Protein AF-A0A932QQ17-F1 (afdb_monomer_lite)

Secondary structure (DSSP, 8-state):
------PPPPPPGGGSPPPPPHHHHHHHHHHHHHHHHHHHHHHHHHHHHHHHHHHHHHTT--HHHHHHHHHHHHHHHHHHHHHHHHHHH-TTS---HHHHHHHHHHHHHHHHHHHHHHHHHHHHHHHHHHHHHHHHHH-

Radius of gyration: 24.84 Å; chains: 1; bounding box: 54×48×65 Å

pLDDT: mean 89.31, std 8.95, range [50.97, 98.25]

Structure (mmCIF, N/CA/C/O backbone):
data_AF-A0A932QQ17-F1
#
_entry.id   AF-A0A932QQ17-F1
#
loop_
_atom_site.group_PDB
_atom_site.id
_atom_site.type_symbol
_atom_site.label_atom_id
_atom_site.label_alt_id
_atom_site.label_comp_id
_atom_site.label_asym_id
_atom_site.label_entity_id
_atom_site.label_seq_id
_atom_site.pdbx_PDB_ins_code
_atom_site.Cartn_x
_atom_site.Cartn_y
_atom_site.Cartn_z
_atom_site.occupancy
_atom_site.B_iso_or_equiv
_atom_site.auth_seq_id
_atom_site.auth_comp_id
_atom_site.auth_asym_id
_atom_site.auth_atom_id
_atom_site.pdbx_PDB_model_num
ATOM 1 N N . MET A 1 1 ? 37.982 -17.011 39.355 1.00 50.97 1 MET A N 1
ATOM 2 C CA . MET A 1 1 ? 36.719 -17.010 40.122 1.00 50.97 1 MET A CA 1
ATOM 3 C C . MET A 1 1 ? 35.595 -17.076 39.112 1.00 50.97 1 MET A C 1
ATOM 5 O O . MET A 1 1 ? 35.457 -16.160 38.318 1.00 50.97 1 MET A O 1
ATOM 9 N N . ASN A 1 2 ? 34.940 -18.233 39.051 1.00 55.22 2 ASN A N 1
ATOM 10 C CA . ASN A 1 2 ? 33.990 -18.602 38.009 1.00 55.22 2 ASN A CA 1
ATOM 11 C C . ASN A 1 2 ? 32.639 -17.966 38.354 1.00 55.22 2 ASN A C 1
ATOM 13 O O . ASN A 1 2 ? 32.069 -18.300 39.393 1.00 55.22 2 ASN A O 1
ATOM 17 N N . SER A 1 3 ? 32.175 -17.010 37.550 1.00 60.22 3 SER A N 1
ATOM 18 C CA . SER A 1 3 ? 30.824 -16.462 37.652 1.00 60.22 3 SER A CA 1
ATOM 19 C C . SER A 1 3 ? 29.857 -17.562 37.244 1.00 60.22 3 SER A C 1
ATOM 21 O O . SER A 1 3 ? 29.639 -17.798 36.060 1.00 60.22 3 SER A O 1
ATOM 23 N N . SER A 1 4 ? 29.365 -18.287 38.240 1.00 61.34 4 SER A N 1
ATOM 24 C CA . SER A 1 4 ? 28.338 -19.305 38.110 1.00 61.34 4 SER A CA 1
ATOM 25 C C . SER A 1 4 ? 27.213 -18.794 37.211 1.00 61.34 4 SER A C 1
ATOM 27 O O . SER A 1 4 ? 26.537 -17.828 37.566 1.00 61.34 4 SER A O 1
ATOM 29 N N . ASP A 1 5 ? 27.033 -19.446 36.063 1.00 66.25 5 ASP A N 1
ATOM 30 C CA . ASP A 1 5 ? 25.855 -19.344 35.207 1.00 66.25 5 ASP A CA 1
ATOM 31 C C . ASP A 1 5 ? 24.621 -19.733 36.027 1.00 66.25 5 ASP A C 1
ATOM 33 O O . ASP A 1 5 ? 24.211 -20.896 36.095 1.00 66.25 5 ASP A O 1
ATOM 37 N N . VAL A 1 6 ? 24.035 -18.754 36.710 1.00 72.62 6 VAL A N 1
ATOM 38 C CA . VAL A 1 6 ? 22.720 -18.898 37.325 1.00 72.62 6 VAL A CA 1
ATOM 39 C C . VAL A 1 6 ? 21.713 -18.777 36.192 1.00 72.62 6 VAL A C 1
ATOM 41 O O . VAL A 1 6 ? 21.237 -17.688 35.876 1.00 72.62 6 VAL A O 1
ATOM 44 N N . ASN A 1 7 ? 21.418 -19.905 35.545 1.00 75.25 7 ASN A N 1
ATOM 45 C CA . ASN A 1 7 ? 20.290 -19.981 34.628 1.00 75.25 7 ASN A CA 1
ATOM 46 C C . ASN A 1 7 ? 19.024 -19.573 35.397 1.00 75.25 7 ASN A C 1
ATOM 48 O O . ASN A 1 7 ? 18.719 -20.195 36.423 1.00 75.25 7 ASN A O 1
ATOM 52 N N . PRO A 1 8 ? 18.295 -18.532 34.954 1.00 77.94 8 PRO A N 1
ATOM 53 C CA . PRO A 1 8 ? 17.057 -18.152 35.605 1.00 77.94 8 PRO A CA 1
ATOM 54 C C . PRO A 1 8 ? 16.077 -19.334 35.558 1.00 77.94 8 PRO A C 1
ATOM 56 O O . PRO A 1 8 ? 16.056 -20.080 34.573 1.00 77.94 8 PRO A O 1
ATOM 59 N N . PRO A 1 9 ? 15.277 -19.537 36.618 1.00 81.06 9 PRO A N 1
ATOM 60 C CA . PRO A 1 9 ? 14.317 -20.628 36.662 1.00 81.06 9 PRO A CA 1
ATOM 61 C C . PRO A 1 9 ? 13.356 -20.541 35.464 1.00 81.06 9 PRO A C 1
ATOM 63 O O . PRO A 1 9 ? 12.968 -19.436 35.071 1.00 81.06 9 PRO A O 1
ATOM 66 N N . PRO A 1 10 ? 12.962 -21.684 34.873 1.00 78.75 10 PRO A N 1
ATOM 67 C CA . PRO A 1 10 ? 12.051 -21.703 33.738 1.00 78.75 10 PRO A CA 1
ATOM 68 C C . PRO A 1 10 ? 10.741 -20.999 34.102 1.00 78.75 10 PRO A C 1
ATOM 70 O O . PRO A 1 10 ? 10.118 -21.302 35.121 1.00 78.75 10 PRO A O 1
ATOM 73 N N . ILE A 1 11 ? 10.333 -20.039 33.268 1.00 78.88 11 ILE A N 1
ATOM 74 C CA . ILE A 1 11 ? 9.097 -19.279 33.464 1.00 78.88 11 ILE A CA 1
ATOM 75 C C . ILE A 1 11 ? 7.923 -20.273 33.430 1.00 78.88 11 ILE A C 1
ATOM 77 O O . ILE A 1 11 ? 7.787 -21.005 32.444 1.00 78.88 11 ILE A O 1
ATOM 81 N N . PRO A 1 12 ? 7.063 -20.317 34.464 1.00 77.81 12 PRO A N 1
ATOM 82 C CA . PRO A 1 12 ? 5.896 -21.187 34.468 1.00 77.81 12 PRO A CA 1
ATOM 83 C C . PRO A 1 12 ? 5.010 -20.896 33.254 1.00 77.81 12 PRO A C 1
ATOM 85 O O . PRO A 1 12 ? 4.568 -19.762 33.053 1.00 77.81 12 PRO A O 1
ATOM 88 N N . LEU A 1 13 ? 4.705 -21.927 32.460 1.00 72.81 13 LEU A N 1
ATOM 89 C CA . LEU A 1 13 ? 3.838 -21.828 31.275 1.00 72.81 13 LEU A CA 1
ATOM 90 C C . LEU A 1 13 ? 2.430 -21.285 31.600 1.00 72.81 13 LEU A C 1
ATOM 92 O O . LEU A 1 13 ? 1.726 -20.825 30.706 1.00 72.81 13 LEU A O 1
ATOM 96 N N . SER A 1 14 ? 2.031 -21.284 32.876 1.00 76.00 14 SER A N 1
ATOM 97 C CA . SER A 1 14 ? 0.773 -20.716 33.373 1.00 76.00 14 SER A CA 1
ATOM 98 C C . SER A 1 14 ? 0.684 -19.188 33.287 1.00 76.00 14 SER A C 1
ATOM 100 O O . SER A 1 14 ? -0.417 -18.655 33.382 1.00 76.00 14 SER A O 1
ATOM 102 N N . ASN A 1 15 ? 1.809 -18.486 33.108 1.00 75.38 15 ASN A N 1
ATOM 103 C CA . ASN A 1 15 ? 1.852 -17.022 33.007 1.00 75.38 15 ASN A CA 1
ATOM 104 C C . ASN A 1 15 ? 1.919 -16.517 31.558 1.00 75.38 15 ASN A C 1
ATOM 106 O O . ASN A 1 15 ? 2.135 -15.326 31.332 1.00 75.38 15 ASN A O 1
ATOM 110 N N . GLN A 1 16 ? 1.751 -17.395 30.565 1.00 77.56 16 GLN A N 1
ATOM 111 C CA . GLN A 1 16 ? 1.681 -16.955 29.177 1.00 77.56 16 GLN A CA 1
ATOM 112 C C . GLN A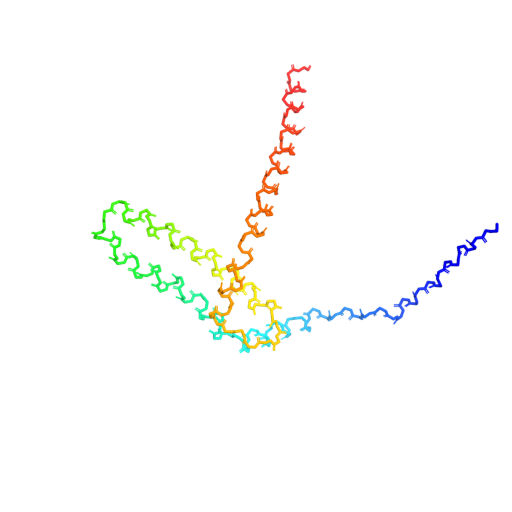 1 16 ? 0.319 -16.293 28.916 1.00 77.56 16 GLN A C 1
ATOM 114 O O . GLN A 1 16 ? -0.716 -16.904 29.202 1.00 77.56 16 GLN A O 1
ATOM 119 N N . PRO A 1 17 ? 0.286 -15.058 28.380 1.00 79.31 17 PRO A N 1
ATOM 120 C CA . PRO A 1 17 ? -0.965 -14.415 28.018 1.00 79.31 17 PRO A CA 1
A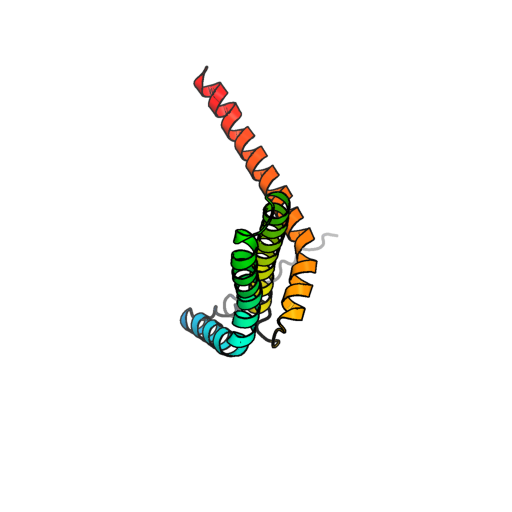TOM 121 C C . PRO A 1 17 ? -1.713 -15.310 27.033 1.00 79.31 17 PRO A C 1
ATOM 123 O O . PRO A 1 17 ? -1.207 -15.658 25.965 1.00 79.31 17 PRO A O 1
ATOM 126 N N . LYS A 1 18 ? -2.919 -15.724 27.423 1.00 87.69 18 LYS A N 1
ATOM 127 C CA . LYS A 1 18 ? -3.772 -16.564 26.591 1.00 87.69 18 LYS A CA 1
ATOM 128 C C . LYS A 1 18 ? -4.069 -15.801 25.304 1.00 87.69 18 LYS A C 1
ATOM 130 O O . LYS A 1 18 ? -4.592 -14.689 25.363 1.00 87.69 18 LYS A O 1
ATOM 135 N N . LEU A 1 19 ? -3.727 -16.395 24.161 1.00 88.00 19 LEU A N 1
ATOM 136 C CA . LEU A 1 19 ? -4.032 -15.800 22.864 1.00 88.00 19 LEU A CA 1
ATOM 137 C C . LEU A 1 19 ? -5.540 -15.506 22.786 1.00 88.00 19 LEU A C 1
ATOM 139 O O . LEU A 1 19 ? -6.345 -16.353 23.200 1.00 88.00 19 LEU A O 1
ATOM 143 N N . PRO A 1 20 ? -5.932 -14.319 22.293 1.00 89.75 20 PRO A N 1
ATOM 144 C CA . PRO A 1 20 ? -7.337 -13.989 22.118 1.00 89.75 20 PRO A CA 1
ATOM 145 C C . PRO A 1 20 ? -8.000 -15.023 21.206 1.00 89.75 20 PRO A C 1
ATOM 147 O O . PRO A 1 20 ? -7.391 -15.537 20.265 1.00 89.75 20 PRO A O 1
ATOM 150 N N . SER A 1 21 ? -9.261 -15.354 21.489 1.00 94.88 21 SER A N 1
ATOM 151 C CA . SER A 1 21 ? -10.006 -16.271 20.629 1.00 94.88 21 SER A CA 1
ATOM 152 C C . SER A 1 21 ? -10.179 -15.663 19.229 1.00 94.88 21 SER A C 1
ATOM 154 O O . SER A 1 21 ? -10.295 -14.440 19.104 1.00 94.88 21 SER A O 1
ATOM 156 N N . PRO 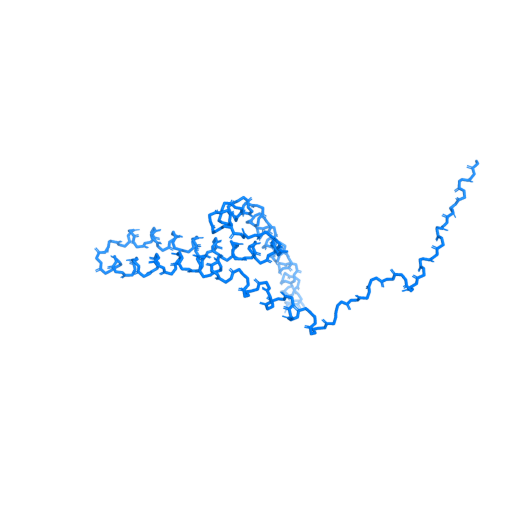A 1 22 ? -10.291 -16.480 18.165 1.00 95.38 22 PRO A N 1
ATOM 157 C CA . PRO A 1 22 ? -10.550 -15.971 16.815 1.00 95.38 22 PRO A CA 1
ATOM 158 C C . PRO A 1 22 ? -11.785 -15.058 16.740 1.00 95.38 22 PRO A C 1
ATOM 160 O O . PRO A 1 22 ? -11.787 -14.050 16.042 1.00 95.38 22 PRO A O 1
ATOM 163 N N . SER A 1 23 ? -12.823 -15.367 17.523 1.00 96.31 23 SER A N 1
ATOM 164 C CA . SER A 1 23 ? -14.023 -14.534 17.649 1.00 96.31 23 SER A CA 1
ATOM 165 C C . SER A 1 23 ? -13.757 -13.173 18.297 1.00 96.31 23 SER A C 1
ATOM 167 O O . SER A 1 23 ? -14.370 -12.185 17.898 1.00 96.31 23 SER A O 1
ATOM 169 N N . ALA A 1 24 ? -12.843 -13.103 19.270 1.00 94.06 24 ALA A N 1
ATOM 170 C CA . ALA A 1 24 ? -12.455 -11.850 19.905 1.00 94.06 24 ALA A CA 1
ATOM 171 C C . ALA A 1 24 ? -11.701 -10.950 18.919 1.00 94.06 24 ALA A C 1
ATOM 173 O O . ALA A 1 24 ? -12.024 -9.771 18.821 1.00 94.06 24 ALA A O 1
ATOM 174 N N . LEU A 1 25 ? -10.794 -11.520 18.118 1.00 93.69 25 LEU A N 1
ATOM 175 C CA . LEU A 1 25 ? -10.074 -10.789 17.068 1.00 93.69 25 LEU A CA 1
ATOM 176 C C . LEU A 1 25 ? -11.019 -10.229 15.996 1.00 93.69 25 LEU A C 1
ATOM 178 O O . LEU A 1 25 ? -10.874 -9.082 15.572 1.00 93.69 25 LEU A O 1
ATOM 182 N N . LEU A 1 26 ? -12.015 -11.014 15.571 1.00 95.38 26 LEU A N 1
ATOM 183 C CA . LEU A 1 26 ? -13.025 -10.550 14.613 1.00 95.38 26 LEU A CA 1
ATOM 184 C C . LEU A 1 26 ? -13.873 -9.418 15.191 1.00 95.38 26 LEU A C 1
ATOM 186 O O . LEU A 1 26 ? -14.128 -8.433 14.499 1.00 95.38 26 LEU A O 1
ATOM 190 N N . LYS A 1 27 ? -14.283 -9.538 16.458 1.00 95.50 27 LYS A N 1
ATOM 191 C CA . LYS A 1 27 ? -15.037 -8.492 17.151 1.00 95.50 27 LYS A CA 1
ATOM 192 C C . LYS A 1 27 ? -14.220 -7.206 17.266 1.00 95.50 27 LYS A C 1
ATOM 194 O O . LYS A 1 27 ? -14.728 -6.146 16.923 1.00 95.50 27 LYS A O 1
ATOM 199 N N . GLU A 1 28 ? -12.958 -7.303 17.671 1.00 92.06 28 GLU A N 1
ATOM 200 C CA . GLU A 1 28 ? -12.044 -6.161 17.762 1.00 92.06 28 GLU A CA 1
ATOM 201 C C . GLU A 1 28 ? -11.834 -5.491 16.397 1.00 92.06 28 GLU A C 1
ATOM 203 O O . GLU A 1 28 ? -11.954 -4.272 16.270 1.00 92.06 28 GLU A O 1
ATOM 208 N N . THR A 1 29 ? -11.615 -6.287 15.347 1.00 92.31 29 THR A N 1
ATOM 209 C CA . THR A 1 29 ? -11.472 -5.785 13.971 1.00 92.31 29 THR A CA 1
ATOM 210 C C . THR A 1 29 ? -12.749 -5.084 13.501 1.00 92.31 29 THR A C 1
ATOM 212 O O . THR A 1 29 ? -12.682 -4.006 12.909 1.00 92.31 29 THR A O 1
ATOM 215 N N . TRP A 1 30 ? -13.918 -5.659 13.795 1.00 95.06 30 TRP A N 1
ATOM 216 C CA . TRP A 1 30 ? -15.215 -5.081 13.450 1.00 95.06 30 TRP A CA 1
ATOM 217 C C . TRP A 1 30 ? -15.485 -3.772 14.198 1.00 95.06 30 TRP A C 1
ATOM 219 O O . TRP A 1 30 ? -15.902 -2.781 13.596 1.00 95.06 30 TRP A O 1
ATOM 229 N N . GLU A 1 31 ? -15.206 -3.727 15.498 1.00 93.44 31 GLU A N 1
ATOM 230 C CA . GLU A 1 31 ? -15.335 -2.517 16.310 1.00 93.44 31 GLU A CA 1
ATOM 231 C C . GLU A 1 31 ? -14.393 -1.414 15.817 1.00 93.44 31 GLU A C 1
ATOM 233 O O . GLU A 1 31 ? -14.822 -0.270 15.653 1.00 93.44 31 GLU A O 1
ATOM 238 N N . ASN A 1 32 ? -13.142 -1.753 15.495 1.00 91.62 32 ASN A N 1
ATOM 239 C CA . ASN A 1 32 ? -12.184 -0.812 14.918 1.00 91.62 32 ASN A CA 1
ATOM 240 C C . ASN A 1 32 ? -12.662 -0.277 13.558 1.00 91.62 32 ASN A C 1
ATOM 242 O O . ASN A 1 32 ? -12.653 0.935 13.328 1.00 91.62 32 ASN A O 1
ATOM 246 N N . TYR A 1 33 ? -13.153 -1.163 12.687 1.00 92.12 33 TYR A N 1
ATOM 247 C CA . TYR A 1 33 ? -13.701 -0.784 11.387 1.00 92.12 33 TYR A CA 1
ATOM 248 C C . TYR A 1 33 ? -14.916 0.132 11.522 1.00 92.12 33 TYR A C 1
ATOM 250 O O . TYR A 1 33 ? -14.941 1.224 10.956 1.00 92.12 33 TYR A O 1
ATOM 258 N N . SER A 1 34 ? -15.899 -0.265 12.328 1.00 93.19 34 SER A N 1
ATOM 259 C CA . SER A 1 34 ? -17.123 0.510 12.548 1.00 93.19 34 SER A CA 1
ATOM 260 C C . SER A 1 34 ? -16.867 1.866 13.219 1.00 93.19 34 SER A C 1
ATOM 262 O O . SER A 1 34 ? -17.632 2.804 13.010 1.00 93.19 34 SER A O 1
ATOM 264 N N . ARG A 1 35 ? -15.775 2.011 13.981 1.00 92.56 35 ARG A N 1
ATOM 265 C CA . ARG A 1 35 ? -15.354 3.281 14.586 1.00 92.56 35 ARG A CA 1
ATOM 266 C C . ARG A 1 35 ? -14.687 4.214 13.576 1.00 92.56 35 ARG A C 1
ATOM 268 O O . ARG A 1 35 ? -14.978 5.408 13.567 1.00 92.56 35 ARG A O 1
ATOM 275 N N . ASN A 1 36 ? -13.819 3.672 12.722 1.00 93.12 36 ASN A N 1
ATOM 276 C CA . ASN A 1 36 ? -12.931 4.448 11.849 1.00 93.12 36 ASN A CA 1
ATOM 277 C C . ASN A 1 36 ? -13.349 4.458 10.368 1.00 93.12 36 ASN A C 1
ATOM 279 O O . ASN A 1 36 ? -12.630 5.001 9.527 1.00 93.12 36 ASN A O 1
ATOM 283 N N . TRP A 1 37 ? -14.524 3.918 10.032 1.00 93.88 37 TRP A N 1
ATOM 284 C CA . TRP A 1 37 ? -15.002 3.776 8.651 1.00 93.88 37 TRP A CA 1
ATOM 285 C C . TRP A 1 37 ? -14.952 5.078 7.841 1.00 93.88 37 TRP A C 1
ATOM 287 O O . TRP A 1 37 ? -14.599 5.048 6.666 1.00 93.88 37 TRP A O 1
ATOM 297 N N . LYS A 1 38 ? -15.240 6.235 8.457 1.00 94.56 38 LYS A N 1
ATOM 298 C CA . LYS A 1 38 ? -15.175 7.547 7.786 1.00 94.56 38 LYS A CA 1
ATOM 299 C C . LYS A 1 38 ? -13.764 7.879 7.311 1.00 94.56 38 LYS A C 1
ATOM 301 O O . LYS A 1 38 ? -13.602 8.392 6.210 1.00 94.56 38 LYS A O 1
ATOM 306 N N . THR A 1 39 ? -12.755 7.577 8.123 1.00 93.19 39 THR A N 1
ATOM 307 C CA . THR A 1 39 ? -11.351 7.778 7.757 1.00 93.19 39 THR A CA 1
ATOM 308 C C . THR A 1 39 ? -10.960 6.831 6.633 1.00 93.19 39 THR A C 1
ATOM 310 O O . THR A 1 39 ? -10.343 7.270 5.668 1.00 93.19 39 THR A O 1
ATOM 313 N N . TYR A 1 40 ? -11.360 5.560 6.709 1.00 94.25 40 TYR A N 1
ATOM 314 C CA . TYR A 1 40 ? -11.053 4.574 5.668 1.00 94.25 40 TYR A CA 1
ATOM 315 C C . TYR A 1 40 ? -11.690 4.948 4.331 1.00 94.25 40 TYR A C 1
ATOM 317 O O . TYR A 1 40 ? -11.006 4.984 3.311 1.00 94.25 40 TYR A O 1
ATOM 325 N N . ILE A 1 41 ? -12.970 5.327 4.350 1.00 95.56 41 ILE A N 1
ATOM 326 C CA . ILE A 1 41 ? -13.656 5.852 3.169 1.00 95.56 41 ILE A CA 1
ATOM 327 C C . ILE A 1 41 ? -12.976 7.129 2.679 1.00 95.56 41 ILE A C 1
ATOM 329 O O . ILE A 1 41 ? -12.757 7.263 1.484 1.00 95.56 41 ILE A O 1
ATOM 333 N N . GLY A 1 42 ? -12.592 8.044 3.570 1.00 94.75 42 GLY A N 1
ATOM 334 C CA . GLY A 1 42 ? -11.878 9.264 3.198 1.00 94.75 42 GLY A CA 1
ATOM 335 C C . GLY A 1 42 ? -10.563 8.985 2.467 1.00 94.75 42 GLY A C 1
ATOM 336 O O . GLY A 1 42 ? -10.301 9.604 1.441 1.00 94.75 42 GLY A O 1
ATOM 337 N N . ILE A 1 43 ? -9.772 8.020 2.944 1.00 94.94 43 ILE A N 1
ATOM 338 C CA . ILE A 1 43 ? -8.515 7.605 2.305 1.00 94.94 43 ILE A CA 1
ATOM 339 C C . ILE A 1 43 ? -8.775 7.004 0.919 1.00 94.94 43 ILE A C 1
ATOM 341 O O . ILE A 1 43 ? -8.074 7.346 -0.025 1.00 94.94 43 ILE A O 1
ATOM 345 N N . VAL A 1 44 ? -9.792 6.151 0.771 1.00 95.50 44 VAL A N 1
ATOM 346 C CA . VAL A 1 44 ? -10.119 5.505 -0.516 1.00 95.50 44 VAL A CA 1
ATOM 347 C C . VAL A 1 44 ? -10.770 6.480 -1.505 1.00 95.50 44 VAL A C 1
ATOM 349 O O . VAL A 1 44 ? -10.560 6.382 -2.713 1.00 95.50 44 VAL A O 1
ATOM 352 N N . LEU 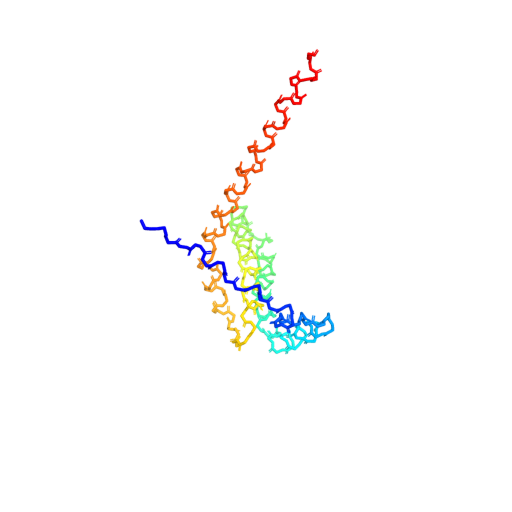A 1 45 ? -11.540 7.454 -1.018 1.00 95.94 45 LEU A N 1
ATOM 353 C CA . LEU A 1 45 ? -12.224 8.426 -1.868 1.00 95.94 45 LEU A CA 1
ATOM 354 C C . LEU A 1 45 ? -11.260 9.378 -2.573 1.00 95.94 45 LEU A C 1
ATOM 356 O O . LEU A 1 45 ? -11.547 9.783 -3.693 1.00 95.94 45 LEU A O 1
ATOM 360 N N . VAL A 1 46 ? -10.134 9.737 -1.956 1.00 94.12 46 VAL A N 1
ATOM 361 C CA . VAL A 1 46 ? -9.153 10.662 -2.548 1.00 94.12 46 VAL A CA 1
ATOM 362 C C . VAL A 1 46 ? -8.633 10.172 -3.914 1.00 94.12 46 VAL A C 1
ATOM 364 O O . VAL A 1 46 ? -8.837 10.885 -4.902 1.00 94.12 46 VAL A O 1
ATOM 367 N N . PRO A 1 47 ? -8.018 8.978 -4.033 1.00 93.88 47 PRO A N 1
ATOM 368 C CA . PRO A 1 47 ? -7.581 8.462 -5.326 1.00 93.88 47 PRO A CA 1
ATOM 369 C C . PRO A 1 47 ? -8.751 8.165 -6.265 1.00 93.88 47 PRO A C 1
ATOM 371 O O . PRO A 1 47 ? -8.627 8.371 -7.471 1.00 93.88 47 PRO A O 1
ATOM 374 N N . LEU A 1 48 ? -9.907 7.748 -5.740 1.00 94.38 48 LEU A N 1
ATOM 375 C CA . LEU A 1 48 ? -11.088 7.470 -6.557 1.00 94.38 48 LEU A CA 1
ATOM 376 C C . LEU A 1 48 ? -11.613 8.735 -7.248 1.00 94.38 48 LEU A C 1
ATOM 378 O O . LEU A 1 48 ? -11.839 8.733 -8.458 1.00 94.38 48 LEU A O 1
ATOM 382 N N . ILE A 1 49 ? -11.756 9.837 -6.509 1.00 94.69 49 ILE A N 1
ATOM 383 C CA . ILE A 1 49 ? -12.173 11.133 -7.057 1.00 94.69 49 ILE A CA 1
ATOM 384 C C . ILE A 1 49 ? -11.144 11.625 -8.074 1.00 94.69 49 ILE A C 1
ATOM 386 O O . ILE A 1 49 ? -11.529 12.097 -9.146 1.00 94.69 49 ILE A O 1
ATOM 390 N N . LEU A 1 50 ? -9.848 11.486 -7.779 1.00 91.31 50 LEU A N 1
ATOM 391 C CA . LEU A 1 50 ? -8.805 11.899 -8.712 1.00 91.31 50 LEU A CA 1
ATOM 392 C C . LEU A 1 50 ? -8.836 11.052 -9.993 1.00 91.31 50 LEU A C 1
ATOM 394 O O . LEU A 1 50 ? -8.800 11.600 -11.090 1.00 91.31 50 LEU A O 1
ATOM 398 N N . THR A 1 51 ? -8.998 9.737 -9.888 1.00 91.19 51 THR A N 1
ATOM 399 C CA . THR A 1 51 ? -9.115 8.829 -11.041 1.00 91.19 51 THR A CA 1
ATOM 400 C C . THR A 1 51 ? -10.330 9.164 -11.907 1.00 91.19 51 THR A C 1
ATOM 402 O O . THR A 1 51 ? -10.241 9.203 -13.138 1.00 91.19 51 THR A O 1
ATOM 405 N N . LEU A 1 52 ? -11.469 9.483 -11.287 1.00 92.06 52 LEU A N 1
ATOM 406 C CA . LEU A 1 52 ? -12.654 9.933 -12.015 1.00 92.06 52 LEU A CA 1
ATOM 407 C C . LEU A 1 52 ? -12.399 11.265 -12.722 1.00 92.06 52 LEU A C 1
ATOM 409 O O . LEU A 1 52 ? -12.650 11.373 -13.921 1.00 92.06 52 LEU A O 1
ATOM 413 N N . LEU A 1 53 ? -11.857 12.260 -12.015 1.00 89.44 53 LEU A N 1
ATOM 414 C CA . LEU A 1 53 ? -11.579 13.584 -12.571 1.00 89.44 53 LEU A CA 1
ATOM 415 C C . LEU A 1 53 ? -10.628 13.490 -13.769 1.00 89.44 53 LEU A C 1
ATOM 417 O O . LEU A 1 53 ? -10.890 14.039 -14.838 1.00 89.44 53 LEU A O 1
ATOM 421 N N . THR A 1 54 ? -9.553 12.728 -13.614 1.00 86.25 54 THR A N 1
ATOM 422 C CA . THR A 1 54 ? -8.544 12.529 -14.656 1.00 86.25 54 THR A CA 1
ATOM 423 C C . THR A 1 54 ? -9.095 11.773 -15.861 1.00 86.25 54 THR A C 1
ATOM 425 O O . THR A 1 54 ? -8.758 12.134 -16.986 1.00 86.25 54 THR A O 1
ATOM 428 N N . SER A 1 55 ? -10.024 10.828 -15.673 1.00 87.38 55 SER A N 1
ATOM 429 C CA . SER A 1 55 ? -10.721 10.135 -16.772 1.00 87.38 55 SER A CA 1
ATOM 430 C C . SER A 1 55 ? -11.500 11.089 -17.690 1.00 87.38 55 SER A C 1
ATOM 432 O O . SER A 1 55 ? -11.591 10.855 -18.898 1.00 87.38 55 SER A O 1
ATOM 434 N N . PHE A 1 56 ? -12.028 12.197 -17.158 1.00 86.94 56 PHE A N 1
ATOM 435 C CA . PHE A 1 56 ? -12.658 13.237 -17.979 1.00 86.94 56 PHE A CA 1
ATOM 436 C C . PHE A 1 56 ? -11.629 14.073 -18.753 1.00 86.94 56 PHE A C 1
ATOM 438 O O . PHE A 1 56 ? -11.870 14.413 -19.914 1.00 86.94 56 PHE A O 1
ATOM 445 N N . LEU A 1 57 ? -10.474 14.369 -18.146 1.00 83.62 57 LEU A N 1
ATOM 446 C CA . LEU A 1 57 ? -9.383 15.122 -18.780 1.00 83.62 57 LEU A CA 1
ATOM 447 C C . LEU A 1 57 ? -8.653 14.296 -19.855 1.00 83.62 57 LEU A C 1
ATOM 449 O O . LEU A 1 57 ? -8.2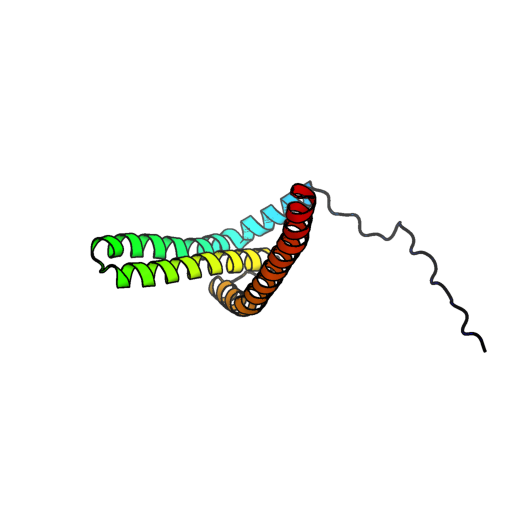33 14.847 -20.874 1.00 83.62 57 LEU A O 1
ATOM 453 N N . LEU A 1 58 ? -8.566 12.976 -19.667 1.00 78.81 58 LEU A N 1
ATOM 454 C CA . LEU A 1 58 ? -7.921 12.018 -20.571 1.00 78.81 58 LEU A CA 1
ATOM 455 C C . LEU A 1 58 ? -8.475 12.080 -22.002 1.00 78.81 58 LEU A C 1
ATOM 457 O O . LEU A 1 58 ? -7.731 11.907 -22.962 1.00 78.81 58 LEU A O 1
ATOM 461 N N . LYS A 1 59 ? -9.760 12.416 -22.161 1.00 80.50 59 LYS A N 1
ATOM 462 C CA . LYS A 1 59 ? -10.414 12.535 -23.475 1.00 80.50 59 LYS A CA 1
ATOM 463 C C . LYS A 1 59 ? -9.957 13.747 -24.296 1.00 80.50 59 LYS A C 1
ATOM 465 O O . LYS A 1 59 ? -10.313 13.841 -25.466 1.00 80.50 59 LYS A O 1
ATOM 470 N N . ARG A 1 60 ? -9.240 14.699 -23.690 1.00 82.88 60 ARG A N 1
ATOM 471 C CA . ARG A 1 60 ? -8.849 15.976 -24.319 1.00 82.88 60 ARG A CA 1
ATOM 472 C C . ARG A 1 60 ? -7.354 16.300 -24.187 1.00 82.88 60 ARG A C 1
ATOM 474 O O . ARG A 1 60 ? -6.925 17.340 -24.675 1.00 82.88 60 ARG A O 1
ATOM 481 N N . GLY A 1 61 ? -6.579 15.457 -23.504 1.00 84.12 61 GLY A N 1
ATOM 482 C CA . GLY A 1 61 ? -5.169 15.705 -23.193 1.00 84.12 61 GLY A CA 1
ATOM 483 C C . GLY A 1 61 ? -4.193 15.223 -24.270 1.00 84.12 61 GLY A C 1
ATOM 484 O O . GLY A 1 61 ? -4.494 14.324 -25.051 1.00 84.12 61 GLY A O 1
ATOM 485 N N . THR A 1 62 ? -2.987 15.796 -24.283 1.00 89.25 62 THR A N 1
ATOM 486 C CA . THR A 1 62 ? -1.856 15.287 -25.075 1.00 89.25 62 THR A CA 1
ATOM 487 C C . THR A 1 62 ? -1.215 14.082 -24.384 1.00 89.25 62 THR A C 1
ATOM 489 O O . THR A 1 62 ? -1.227 14.003 -23.157 1.00 89.25 62 THR A O 1
ATOM 492 N N . ILE A 1 63 ? -0.597 13.172 -25.149 1.00 89.12 63 ILE A N 1
ATOM 493 C CA . ILE A 1 63 ? 0.023 11.932 -24.631 1.00 89.12 63 ILE A CA 1
ATOM 494 C C . ILE A 1 63 ? 0.958 12.178 -23.432 1.00 89.12 63 ILE A C 1
ATOM 496 O O . ILE A 1 63 ? 0.944 11.422 -22.467 1.00 89.12 63 ILE A O 1
ATOM 500 N N . VAL A 1 64 ? 1.716 13.280 -23.450 1.00 91.00 64 VAL A N 1
ATOM 501 C CA . VAL A 1 64 ? 2.641 13.657 -22.372 1.00 91.00 64 VAL A CA 1
ATOM 502 C C . VAL A 1 64 ? 1.887 13.972 -21.079 1.00 91.00 64 VAL A C 1
ATOM 504 O O . VAL A 1 64 ? 2.259 13.475 -20.019 1.00 91.00 64 VAL A O 1
ATOM 507 N N . ILE A 1 65 ? 0.796 14.742 -21.161 1.00 89.25 65 ILE A N 1
ATOM 508 C CA . ILE A 1 65 ? -0.055 15.054 -20.003 1.00 89.25 65 ILE A CA 1
ATOM 509 C C . ILE A 1 65 ? -0.656 13.765 -19.438 1.00 89.25 65 ILE A C 1
ATOM 511 O O . ILE A 1 65 ? -0.691 13.595 -18.222 1.00 89.25 65 ILE A O 1
ATOM 515 N N . LEU A 1 66 ? -1.079 12.840 -20.306 1.00 86.75 66 LEU A N 1
ATOM 516 C CA . LEU A 1 66 ? -1.658 11.564 -19.878 1.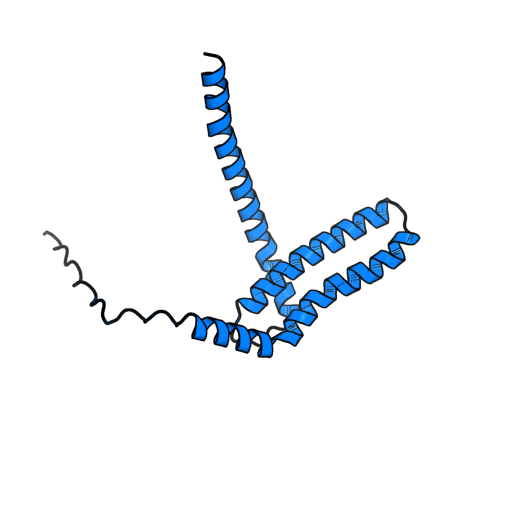00 86.75 66 LEU A CA 1
ATOM 517 C C . LEU A 1 66 ? -0.652 10.713 -19.097 1.00 86.75 66 LEU A C 1
ATOM 519 O O . LEU A 1 66 ? -1.004 10.170 -18.054 1.00 86.75 66 LEU A O 1
ATOM 523 N N . ILE A 1 67 ? 0.596 10.633 -19.568 1.00 90.81 67 ILE A N 1
ATOM 524 C CA . ILE A 1 67 ? 1.662 9.874 -18.898 1.00 90.81 67 ILE A CA 1
ATOM 525 C C . ILE A 1 67 ? 1.962 10.465 -17.518 1.00 90.81 67 ILE A C 1
ATOM 527 O O . ILE A 1 67 ? 1.997 9.733 -16.531 1.00 90.81 67 ILE A O 1
ATOM 531 N N . VAL A 1 68 ? 2.137 11.787 -17.430 1.00 91.69 68 VAL A N 1
ATOM 532 C CA . VAL A 1 68 ? 2.408 12.465 -16.150 1.00 91.69 68 VAL A CA 1
ATOM 533 C C . VAL A 1 68 ? 1.269 12.225 -15.159 1.00 91.69 68 VAL A C 1
ATOM 535 O O . VAL A 1 68 ? 1.508 11.912 -13.994 1.00 91.69 68 VAL A O 1
ATOM 538 N N . LEU A 1 69 ? 0.026 12.319 -15.630 1.00 90.12 69 LEU A N 1
ATOM 539 C CA . LEU A 1 69 ? -1.158 12.123 -14.805 1.00 90.12 69 LEU A CA 1
ATOM 540 C C . LEU A 1 69 ? -1.296 10.674 -14.329 1.00 90.12 69 LEU A C 1
ATOM 542 O O . LEU A 1 69 ? -1.595 10.447 -13.160 1.00 90.12 69 LEU A O 1
ATOM 546 N N . ALA A 1 70 ? -1.016 9.703 -15.201 1.00 89.94 70 ALA A N 1
ATOM 547 C CA . ALA A 1 70 ? -1.019 8.286 -14.854 1.00 89.94 70 ALA A CA 1
ATOM 548 C C . ALA A 1 70 ? 0.014 7.963 -13.763 1.00 89.94 70 ALA A C 1
ATOM 550 O O . ALA A 1 70 ? -0.309 7.258 -12.810 1.00 89.94 70 ALA A O 1
ATOM 551 N N . ILE A 1 71 ? 1.225 8.528 -13.851 1.00 92.00 71 ILE A N 1
ATOM 552 C CA . ILE A 1 71 ? 2.263 8.365 -12.819 1.00 92.00 71 ILE A CA 1
ATOM 553 C C . ILE A 1 71 ? 1.797 8.958 -11.481 1.00 92.00 71 ILE A C 1
ATOM 555 O O . ILE A 1 71 ? 1.975 8.336 -10.436 1.00 92.00 71 ILE A O 1
ATOM 559 N N . LEU A 1 72 ? 1.175 10.140 -11.503 1.00 91.38 72 LEU A N 1
ATOM 560 C CA . LEU A 1 72 ? 0.643 10.791 -10.301 1.00 91.38 72 LEU A CA 1
ATOM 561 C C . LEU A 1 72 ? -0.464 9.972 -9.628 1.00 91.38 72 LEU A C 1
ATOM 563 O O . LEU A 1 72 ? -0.443 9.826 -8.407 1.00 91.38 72 LEU A O 1
ATOM 567 N N . ILE A 1 73 ? -1.402 9.427 -10.406 1.00 91.62 73 ILE A N 1
ATOM 568 C CA . ILE A 1 73 ? -2.472 8.562 -9.886 1.00 91.62 73 ILE A CA 1
ATOM 569 C C . ILE A 1 73 ? -1.871 7.288 -9.299 1.00 91.62 73 ILE A C 1
ATOM 571 O O . ILE A 1 73 ? -2.182 6.950 -8.164 1.00 91.62 73 ILE A O 1
ATOM 575 N N . PHE A 1 74 ? -0.953 6.640 -10.020 1.00 92.00 74 PHE A N 1
ATOM 576 C CA . PHE A 1 74 ? -0.283 5.431 -9.546 1.00 92.00 74 PHE A CA 1
ATOM 577 C C . PHE A 1 74 ? 0.431 5.657 -8.207 1.00 92.00 74 PHE A C 1
ATOM 579 O O . PHE A 1 74 ? 0.284 4.866 -7.276 1.00 92.00 74 PHE A O 1
ATOM 586 N N . LEU A 1 75 ? 1.168 6.766 -8.080 1.00 91.31 75 LEU A N 1
ATOM 587 C CA . LEU A 1 75 ? 1.803 7.141 -6.818 1.00 91.31 75 LEU A CA 1
ATOM 588 C C . LEU A 1 75 ? 0.761 7.381 -5.722 1.00 91.31 75 LEU A C 1
ATOM 590 O O . LEU A 1 75 ? 0.938 6.911 -4.601 1.00 91.31 75 LEU A O 1
ATOM 594 N N . LEU A 1 76 ? -0.327 8.087 -6.028 1.00 92.56 76 LEU A N 1
ATOM 595 C CA . LEU A 1 76 ? -1.373 8.381 -5.052 1.00 92.56 76 LEU A CA 1
ATOM 596 C C . LEU A 1 76 ? -2.099 7.120 -4.565 1.00 92.56 76 LEU A C 1
ATOM 598 O O . LEU A 1 76 ? -2.329 6.998 -3.362 1.00 92.56 76 LEU A O 1
ATOM 602 N N . ASP A 1 77 ? -2.421 6.190 -5.464 1.00 93.12 77 ASP A N 1
ATOM 603 C CA . ASP A 1 77 ? -3.001 4.882 -5.134 1.00 93.12 77 ASP A CA 1
ATOM 604 C C . ASP A 1 77 ? -2.074 4.102 -4.208 1.00 93.12 77 ASP A C 1
ATOM 606 O O . ASP A 1 77 ? -2.490 3.585 -3.168 1.00 93.12 77 ASP A O 1
ATOM 610 N N . TYR A 1 78 ? -0.786 4.091 -4.543 1.00 90.94 78 TYR A N 1
ATOM 611 C CA . TYR A 1 78 ? 0.231 3.462 -3.723 1.00 90.94 78 TYR A CA 1
ATOM 612 C C . TYR A 1 78 ? 0.272 4.073 -2.314 1.00 90.94 78 TYR A C 1
ATOM 614 O O . TYR A 1 78 ? 0.206 3.350 -1.319 1.00 90.94 78 TYR A O 1
ATOM 622 N N . PHE A 1 79 ? 0.277 5.406 -2.201 1.00 92.62 79 PHE A N 1
ATOM 623 C CA . PHE A 1 79 ? 0.207 6.098 -0.910 1.00 92.62 79 PHE A CA 1
ATOM 624 C C . PHE A 1 79 ? -1.091 5.836 -0.144 1.00 92.62 79 PHE A C 1
ATOM 626 O O . PHE A 1 79 ? -1.052 5.741 1.083 1.00 92.62 79 PHE A O 1
ATOM 633 N N . ALA A 1 80 ? -2.225 5.707 -0.832 1.00 93.31 80 ALA A N 1
ATOM 634 C CA . ALA A 1 80 ? -3.509 5.418 -0.204 1.00 93.31 80 ALA A CA 1
ATOM 635 C C . ALA A 1 80 ? -3.499 4.046 0.488 1.00 93.31 80 ALA A C 1
ATOM 637 O O . ALA A 1 80 ? -4.004 3.927 1.605 1.00 93.31 80 ALA A O 1
ATOM 638 N N . ILE A 1 81 ? -2.852 3.041 -0.112 1.00 92.56 81 ILE A N 1
ATOM 639 C CA . ILE A 1 81 ? -2.674 1.716 0.504 1.00 92.56 81 ILE A CA 1
ATOM 640 C C . ILE A 1 81 ? -1.872 1.829 1.811 1.00 92.56 81 ILE A C 1
ATOM 642 O O . ILE A 1 81 ? -2.289 1.285 2.835 1.00 92.56 81 ILE A O 1
ATOM 646 N N . PHE A 1 82 ? -0.768 2.586 1.823 1.00 91.44 82 PHE A N 1
ATOM 647 C CA . PHE A 1 82 ? 0.006 2.823 3.053 1.00 91.44 82 PHE A CA 1
ATOM 648 C C . PHE A 1 82 ? -0.780 3.600 4.098 1.00 91.44 82 PHE A C 1
ATOM 650 O O . PHE A 1 82 ? -0.768 3.234 5.272 1.00 91.44 82 PHE A O 1
ATOM 657 N N . ALA A 1 83 ? -1.467 4.663 3.687 1.00 92.56 83 ALA A N 1
ATOM 658 C CA . ALA A 1 83 ? -2.290 5.462 4.583 1.00 92.56 83 ALA A CA 1
ATOM 659 C C . ALA A 1 83 ? -3.372 4.596 5.244 1.00 92.56 83 ALA A C 1
ATOM 661 O O . ALA A 1 83 ? -3.598 4.720 6.449 1.00 92.56 83 ALA A O 1
ATOM 662 N N . LEU A 1 84 ? -3.983 3.682 4.484 1.00 93.25 84 LEU A N 1
ATOM 663 C CA . LEU A 1 84 ? -4.966 2.732 4.992 1.00 93.25 84 LEU A CA 1
ATOM 664 C C . LEU A 1 84 ? -4.335 1.741 5.978 1.00 93.25 84 LEU A C 1
ATOM 666 O O . LEU A 1 84 ? -4.868 1.554 7.069 1.00 93.25 84 LEU A O 1
ATOM 670 N N . LEU A 1 85 ? -3.178 1.164 5.643 1.00 92.12 85 LEU A N 1
ATOM 671 C CA . LEU A 1 85 ? -2.467 0.230 6.521 1.00 92.12 85 LEU A CA 1
ATOM 672 C C . LEU A 1 85 ? -2.080 0.887 7.855 1.00 92.12 85 LEU A C 1
ATOM 674 O O . LEU A 1 85 ? -2.291 0.312 8.922 1.00 92.12 85 LEU A O 1
ATOM 678 N N . ILE A 1 86 ? -1.585 2.125 7.803 1.00 90.81 86 ILE A N 1
ATOM 679 C CA . ILE A 1 86 ? -1.251 2.919 8.990 1.00 90.81 86 ILE A CA 1
ATOM 680 C C . ILE A 1 86 ? -2.510 3.194 9.816 1.00 90.81 86 ILE A C 1
ATOM 682 O O . ILE A 1 86 ? -2.500 2.983 11.027 1.00 90.81 86 ILE A O 1
ATOM 686 N N . ALA A 1 87 ? -3.602 3.612 9.171 1.00 91.56 87 ALA A N 1
ATOM 687 C CA . ALA A 1 87 ? -4.868 3.897 9.843 1.00 91.56 87 ALA A CA 1
ATOM 688 C C . ALA A 1 87 ? -5.508 2.650 10.482 1.00 91.56 87 ALA A C 1
ATOM 690 O O . ALA A 1 87 ? -6.259 2.775 11.448 1.00 91.56 87 ALA A O 1
ATOM 691 N N . ILE A 1 88 ? -5.225 1.453 9.961 1.00 90.94 88 ILE A N 1
ATOM 692 C CA . ILE A 1 88 ? -5.622 0.179 10.577 1.00 90.94 88 ILE A CA 1
ATOM 693 C C . ILE A 1 88 ? -4.705 -0.156 11.760 1.00 90.94 88 ILE A C 1
ATOM 695 O O . ILE A 1 88 ? -5.200 -0.604 12.790 1.00 90.94 88 ILE A O 1
ATOM 699 N N . SER A 1 89 ? -3.395 0.085 11.633 1.00 89.44 89 SER A N 1
ATOM 700 C CA . SER A 1 89 ? -2.402 -0.233 12.671 1.00 89.44 89 SER A CA 1
ATOM 701 C C . SER A 1 89 ? -2.492 0.644 13.925 1.00 89.44 89 SER A C 1
ATOM 703 O O . SER A 1 89 ? -2.096 0.219 15.005 1.00 89.44 89 SER A O 1
ATOM 705 N N . GLU A 1 90 ? -3.014 1.867 13.803 1.00 86.75 90 GLU A N 1
ATOM 706 C CA . GLU A 1 90 ? -3.184 2.810 14.916 1.00 86.75 90 GLU A CA 1
ATOM 707 C C . GLU A 1 90 ? -4.540 2.633 15.620 1.00 86.75 90 GLU A C 1
ATOM 709 O O . GLU A 1 90 ? -5.210 3.616 15.952 1.00 86.75 90 GLU A O 1
ATOM 714 N N . SER A 1 91 ? -4.954 1.382 15.850 1.00 66.38 91 SER A N 1
ATOM 715 C CA . SER A 1 91 ? -6.194 0.992 16.533 1.00 66.38 91 SER A CA 1
ATOM 716 C C . SER A 1 91 ? -6.252 1.566 17.958 1.00 66.38 91 SER A C 1
ATOM 718 O O . SER A 1 91 ? -5.891 0.931 18.942 1.00 66.38 91 SER A O 1
ATOM 720 N N . GLY A 1 92 ? -6.689 2.820 18.077 1.00 68.44 92 GLY A N 1
ATOM 721 C CA . GLY A 1 92 ? -6.780 3.533 19.352 1.00 68.44 92 GLY A CA 1
ATOM 722 C C . GLY A 1 92 ? -6.888 5.051 19.218 1.00 68.44 92 GLY A C 1
ATOM 723 O O . GLY A 1 92 ? -7.624 5.672 19.982 1.00 68.44 92 GLY A O 1
ATOM 724 N N . ALA A 1 93 ? -6.230 5.652 18.224 1.00 74.75 93 ALA A N 1
ATOM 725 C CA . ALA A 1 93 ? -6.368 7.076 17.925 1.00 74.75 93 ALA A CA 1
ATOM 726 C C . ALA A 1 93 ? -7.313 7.251 16.736 1.00 74.75 93 ALA A C 1
ATOM 728 O O . ALA A 1 93 ? -7.164 6.537 15.756 1.00 74.75 93 ALA A O 1
ATOM 729 N N . SER A 1 94 ? -8.261 8.194 16.798 1.00 74.88 94 SER A N 1
ATOM 730 C CA . SER A 1 94 ? -9.087 8.567 15.641 1.00 74.88 94 SER A CA 1
ATOM 731 C C . SER A 1 94 ? -8.165 9.093 14.532 1.00 74.88 94 SER A C 1
ATOM 733 O O . SER A 1 94 ? -7.710 10.241 14.626 1.00 74.88 94 SER A O 1
ATOM 735 N N . PRO A 1 95 ? -7.826 8.292 13.506 1.00 78.88 95 PRO A N 1
ATOM 736 C CA . PRO A 1 95 ? -6.817 8.689 12.547 1.00 78.88 95 PRO A CA 1
ATOM 737 C C . PRO A 1 95 ? -7.445 9.749 11.643 1.00 78.88 95 PRO A C 1
ATOM 739 O O . PRO A 1 95 ? -8.531 9.556 11.096 1.00 78.88 95 PRO A O 1
ATOM 742 N N . SER A 1 96 ? -6.787 10.898 11.501 1.00 89.69 96 SER A N 1
ATOM 743 C CA . SER A 1 96 ? -7.182 11.893 10.502 1.00 89.69 96 SER A CA 1
ATOM 744 C C . SER A 1 96 ? -6.619 11.486 9.146 1.00 89.69 96 SER A C 1
ATOM 746 O O . SER A 1 96 ? -5.443 11.131 9.062 1.00 89.69 96 SER A O 1
ATOM 748 N N . VAL A 1 97 ? -7.420 11.611 8.082 1.00 90.25 97 VAL A N 1
ATOM 749 C CA . VAL A 1 97 ? -7.016 11.294 6.700 1.00 90.25 97 VAL A CA 1
ATOM 750 C C . VAL A 1 97 ? -5.686 11.973 6.349 1.00 90.25 97 VAL A C 1
ATOM 752 O O . VAL A 1 97 ? -4.762 11.317 5.877 1.00 90.25 97 VAL A O 1
ATOM 755 N N . SER A 1 98 ? -5.539 13.267 6.659 1.00 90.12 98 SER A N 1
ATOM 756 C CA . SER A 1 98 ? -4.312 14.023 6.367 1.00 90.12 98 SER A CA 1
ATOM 757 C C . SER A 1 98 ? -3.089 13.483 7.110 1.00 90.12 98 SER A C 1
ATOM 759 O O . SER A 1 98 ? -2.006 13.376 6.534 1.00 90.12 98 SER A O 1
ATOM 761 N N . ARG A 1 99 ? -3.263 13.089 8.375 1.00 90.69 99 ARG A N 1
ATOM 762 C CA . ARG A 1 99 ? -2.189 12.535 9.207 1.00 90.69 99 ARG A CA 1
ATOM 763 C C . ARG A 1 99 ? -1.751 11.162 8.704 1.00 90.69 99 ARG A C 1
ATOM 765 O O . ARG A 1 99 ? -0.553 10.889 8.681 1.00 90.69 99 ARG A O 1
ATOM 772 N N . SER A 1 100 ? -2.693 10.335 8.248 1.00 91.12 100 SER A N 1
ATOM 773 C CA . SER A 1 100 ? -2.397 9.036 7.638 1.00 91.12 100 SER A CA 1
ATOM 774 C C . SER A 1 100 ? -1.551 9.187 6.372 1.00 91.12 100 SER A C 1
ATOM 776 O O . SER A 1 100 ? -0.550 8.487 6.235 1.00 91.12 100 SER A O 1
ATOM 778 N N . TYR A 1 101 ? -1.865 10.152 5.500 1.00 90.94 101 TYR A N 1
ATOM 779 C CA . TYR A 1 101 ? -1.042 10.446 4.318 1.00 90.94 101 TYR A CA 1
ATOM 780 C C . TYR A 1 101 ? 0.337 11.016 4.675 1.00 90.94 101 TYR A C 1
ATOM 782 O O . TYR A 1 101 ? 1.341 10.602 4.099 1.00 90.94 101 TYR A O 1
ATOM 790 N N . GLN A 1 102 ? 0.421 11.921 5.655 1.00 92.88 102 GLN A N 1
ATOM 791 C CA . GLN A 1 102 ? 1.707 12.471 6.097 1.00 92.88 102 GLN A CA 1
ATOM 792 C C . GLN A 1 102 ? 2.625 11.377 6.661 1.00 92.88 102 GLN A C 1
ATOM 794 O O . GLN A 1 102 ? 3.820 11.339 6.361 1.00 92.88 102 GLN A O 1
ATOM 799 N N . LYS A 1 103 ? 2.065 10.451 7.444 1.00 91.38 103 LYS A N 1
ATOM 800 C CA . LYS A 1 103 ? 2.821 9.320 7.980 1.00 91.38 103 LYS A CA 1
ATOM 801 C C . LYS A 1 103 ? 3.187 8.317 6.883 1.00 91.38 103 LYS A C 1
ATOM 803 O O . LYS A 1 103 ? 4.323 7.847 6.868 1.00 91.38 103 LYS A O 1
ATOM 808 N N . ALA A 1 104 ? 2.296 8.066 5.923 1.00 90.94 104 ALA A N 1
ATOM 809 C CA . ALA A 1 104 ? 2.593 7.245 4.748 1.00 90.94 104 ALA A CA 1
ATOM 810 C C . ALA A 1 104 ? 3.784 7.795 3.951 1.00 90.94 104 ALA A C 1
ATOM 812 O O . ALA A 1 104 ? 4.680 7.036 3.590 1.00 90.94 104 ALA A O 1
ATOM 813 N N . LEU A 1 105 ? 3.859 9.117 3.764 1.00 92.00 105 LEU A N 1
ATOM 814 C CA . LEU A 1 105 ? 5.004 9.772 3.125 1.00 92.00 105 LEU A CA 1
ATOM 815 C C . LEU A 1 105 ? 6.310 9.551 3.895 1.00 92.00 105 LEU A C 1
ATOM 817 O O . LEU A 1 105 ? 7.333 9.256 3.283 1.00 92.00 105 LEU A O 1
ATOM 821 N N . SER A 1 106 ? 6.283 9.626 5.229 1.00 93.50 106 SER A N 1
ATOM 822 C CA . SER A 1 106 ? 7.483 9.375 6.044 1.00 93.50 106 SER A CA 1
ATOM 823 C C . SER A 1 106 ? 7.982 7.925 5.966 1.00 93.50 106 SER A C 1
ATOM 825 O O . SER A 1 106 ? 9.178 7.674 6.094 1.00 93.50 106 SER A O 1
ATOM 827 N N . LEU A 1 107 ? 7.077 6.974 5.711 1.00 90.88 107 LEU A N 1
ATOM 828 C CA . LEU A 1 107 ? 7.401 5.551 5.575 1.00 90.88 107 LEU A CA 1
ATOM 829 C C . LEU A 1 107 ? 7.730 5.136 4.136 1.00 90.88 107 LEU A C 1
ATOM 831 O O . LEU A 1 107 ? 8.218 4.028 3.917 1.00 90.88 107 LEU A O 1
ATOM 835 N N . PHE A 1 108 ? 7.521 6.017 3.160 1.00 88.31 108 PHE A N 1
ATOM 836 C CA . PHE A 1 108 ? 7.770 5.719 1.754 1.00 88.31 108 PHE A CA 1
ATOM 837 C C . PHE A 1 108 ? 9.219 5.330 1.484 1.00 88.31 108 PHE A C 1
ATOM 839 O O . PHE A 1 108 ? 9.481 4.295 0.878 1.00 88.31 108 PHE A O 1
ATOM 846 N N . PHE A 1 109 ? 10.163 6.141 1.965 1.00 91.88 109 PHE A N 1
ATOM 847 C CA . PHE A 1 109 ? 11.585 5.909 1.740 1.00 91.88 109 PHE A CA 1
ATOM 848 C C . PHE A 1 109 ? 12.085 4.587 2.349 1.00 91.88 109 PHE A C 1
ATOM 850 O O . PHE A 1 109 ? 12.662 3.790 1.606 1.00 91.88 109 PHE A O 1
ATOM 857 N N . PRO A 1 110 ? 11.845 4.278 3.644 1.00 93.19 110 PRO A N 1
ATOM 858 C CA . PRO A 1 110 ? 12.278 3.000 4.205 1.00 93.19 110 PRO A CA 1
ATOM 859 C C . PRO A 1 110 ? 11.595 1.803 3.533 1.00 93.19 110 PRO A C 1
ATOM 861 O O . PRO A 1 110 ? 12.240 0.774 3.338 1.00 93.19 110 PRO A O 1
ATOM 864 N N . PHE A 1 111 ? 10.330 1.927 3.117 1.00 88.94 111 PHE A N 1
ATOM 865 C CA . PHE A 1 111 ? 9.650 0.858 2.385 1.00 88.94 111 PHE A CA 1
ATOM 866 C C . PHE A 1 111 ? 10.249 0.635 0.991 1.00 88.94 111 PHE A C 1
ATOM 868 O O . PHE A 1 111 ? 10.525 -0.504 0.611 1.00 88.94 111 PHE A O 1
ATOM 875 N N . ALA A 1 112 ? 10.479 1.707 0.230 1.00 88.75 112 ALA A N 1
ATOM 876 C CA . ALA A 1 112 ? 11.109 1.631 -1.086 1.00 88.75 112 ALA A CA 1
ATOM 877 C C . ALA A 1 112 ? 12.504 0.999 -0.988 1.00 88.75 112 ALA A C 1
ATOM 879 O O . ALA A 1 112 ? 12.844 0.116 -1.774 1.00 88.75 112 ALA A O 1
ATOM 880 N N . TRP A 1 113 ? 13.272 1.378 0.035 1.00 95.38 113 TRP A N 1
ATOM 881 C CA . TRP A 1 113 ? 14.577 0.790 0.317 1.00 95.38 113 TRP A CA 1
ATOM 882 C C . TRP A 1 113 ? 14.495 -0.703 0.658 1.00 95.38 113 TRP A C 1
ATOM 884 O O . TRP A 1 113 ? 15.268 -1.508 0.140 1.00 95.38 113 TRP A O 1
ATOM 894 N N . MET A 1 114 ? 13.519 -1.102 1.476 1.00 95.19 114 MET A N 1
ATOM 895 C CA . MET A 1 114 ? 13.295 -2.509 1.809 1.00 95.19 114 MET A CA 1
ATOM 896 C C . MET A 1 114 ? 12.936 -3.341 0.568 1.00 95.19 114 MET A C 1
ATOM 898 O O . MET A 1 114 ? 13.475 -4.431 0.391 1.00 95.19 114 MET A O 1
ATOM 902 N N . ASN A 1 115 ? 12.088 -2.819 -0.323 1.00 91.12 115 ASN A N 1
ATOM 903 C CA . ASN A 1 115 ? 11.734 -3.502 -1.575 1.00 91.12 115 ASN A CA 1
ATOM 904 C C . ASN A 1 115 ? 12.910 -3.584 -2.541 1.00 91.12 115 ASN A C 1
ATOM 906 O O . ASN A 1 115 ? 13.066 -4.593 -3.230 1.00 91.12 115 ASN A O 1
ATOM 910 N N . PHE A 1 116 ? 13.752 -2.552 -2.572 1.00 95.88 116 PHE A N 1
ATOM 911 C CA . PHE A 1 116 ? 14.985 -2.566 -3.343 1.00 95.88 116 PHE A CA 1
ATOM 912 C C . PHE A 1 116 ? 15.894 -3.713 -2.883 1.00 95.88 116 PHE A C 1
ATOM 914 O O . PHE A 1 116 ? 16.266 -4.557 -3.696 1.00 95.88 116 PHE A O 1
ATOM 921 N N . ILE A 1 117 ? 16.161 -3.822 -1.577 1.00 97.88 117 ILE A N 1
ATOM 922 C CA . ILE A 1 117 ? 16.965 -4.921 -1.019 1.00 97.88 117 ILE A CA 1
ATOM 923 C C . ILE A 1 117 ? 16.317 -6.279 -1.311 1.00 97.88 117 ILE A C 1
ATOM 925 O O . ILE A 1 117 ? 16.992 -7.177 -1.808 1.00 97.88 117 ILE A O 1
ATOM 929 N N . ALA A 1 118 ? 15.012 -6.423 -1.062 1.00 96.81 118 ALA A N 1
ATOM 930 C CA . ALA A 1 118 ? 14.289 -7.671 -1.307 1.00 96.81 118 ALA A CA 1
ATOM 931 C C . ALA A 1 118 ? 14.382 -8.116 -2.776 1.00 96.81 118 ALA A C 1
ATOM 933 O O . ALA A 1 118 ? 14.620 -9.291 -3.053 1.00 96.81 118 ALA A O 1
ATOM 934 N N . SER A 1 119 ? 14.274 -7.176 -3.716 1.00 97.19 119 SER A N 1
ATOM 935 C CA . SER A 1 119 ? 14.423 -7.448 -5.150 1.00 97.19 119 SER A CA 1
ATOM 936 C C . SER A 1 119 ? 15.828 -7.949 -5.484 1.00 97.19 119 SER A C 1
ATOM 938 O O . SER A 1 119 ? 15.966 -8.931 -6.211 1.00 97.19 119 SER A O 1
ATOM 940 N N . PHE A 1 120 ? 16.870 -7.342 -4.906 1.00 97.75 120 PHE A N 1
ATOM 941 C CA . PHE A 1 120 ? 18.248 -7.818 -5.058 1.00 97.75 120 PHE A CA 1
ATOM 942 C C . PHE A 1 120 ? 18.458 -9.208 -4.457 1.00 97.75 120 PHE A C 1
ATOM 944 O O . PHE A 1 120 ? 19.146 -10.032 -5.056 1.00 97.75 120 PHE A O 1
ATOM 951 N N . THR A 1 121 ? 17.850 -9.501 -3.308 1.00 98.25 121 THR A N 1
ATOM 952 C CA . THR A 1 121 ? 17.914 -10.832 -2.693 1.00 98.25 121 THR A CA 1
ATOM 953 C C . THR A 1 121 ? 17.238 -11.886 -3.566 1.00 98.25 121 THR A C 1
ATOM 955 O O . THR A 1 121 ? 17.829 -12.938 -3.804 1.00 98.25 121 THR A O 1
ATOM 958 N N . ILE A 1 122 ? 16.039 -11.606 -4.086 1.00 98.12 122 ILE A N 1
ATOM 959 C CA . ILE A 1 122 ? 15.322 -12.518 -4.991 1.00 98.12 122 ILE A CA 1
ATOM 960 C C . ILE A 1 122 ? 16.128 -12.728 -6.272 1.00 98.12 122 ILE A C 1
ATOM 962 O O . ILE A 1 122 ? 16.299 -13.862 -6.706 1.00 98.12 122 ILE A O 1
ATOM 966 N N . PHE A 1 123 ? 16.664 -11.655 -6.852 1.00 97.94 123 PHE A N 1
ATOM 967 C CA . PHE A 1 123 ? 17.471 -11.726 -8.065 1.00 97.94 123 PHE A CA 1
ATOM 968 C C . PHE A 1 123 ? 18.768 -12.518 -7.851 1.00 97.94 123 PHE A C 1
ATOM 970 O O . PHE A 1 123 ? 19.087 -13.407 -8.637 1.00 97.94 123 PHE A O 1
ATOM 977 N N . GLY A 1 124 ? 19.483 -12.257 -6.754 1.00 97.75 124 GLY A N 1
ATOM 978 C CA . GLY A 1 124 ? 20.682 -13.006 -6.381 1.00 97.75 124 GLY A CA 1
ATOM 979 C C . GLY A 1 124 ? 20.388 -14.484 -6.117 1.00 97.75 124 GLY A C 1
ATOM 980 O O . GLY A 1 124 ? 21.110 -15.350 -6.608 1.00 97.75 124 GLY A O 1
ATOM 981 N N . GLY A 1 125 ? 19.293 -14.783 -5.413 1.00 97.81 125 GLY A N 1
ATOM 982 C CA . GLY A 1 125 ? 18.820 -16.151 -5.194 1.00 97.81 125 GLY A CA 1
ATOM 983 C C . GLY A 1 125 ? 18.433 -16.854 -6.495 1.00 97.81 125 GLY A C 1
ATOM 984 O O . GLY A 1 125 ? 18.803 -18.006 -6.703 1.00 97.81 125 GLY A O 1
ATOM 985 N N . ALA A 1 126 ? 17.760 -16.152 -7.409 1.00 97.88 126 ALA A N 1
ATOM 986 C CA . ALA A 1 126 ? 17.424 -16.677 -8.725 1.00 97.88 126 ALA A CA 1
ATOM 987 C C . ALA A 1 126 ? 18.694 -17.021 -9.512 1.00 97.88 126 ALA A C 1
ATOM 989 O O . ALA A 1 126 ? 18.814 -18.144 -9.989 1.00 97.88 126 ALA A O 1
ATOM 990 N N . ILE A 1 127 ? 19.678 -16.119 -9.588 1.00 98.00 127 ILE A N 1
ATOM 991 C CA . ILE A 1 127 ? 20.960 -16.390 -10.263 1.00 98.00 127 ILE A CA 1
ATOM 992 C C . ILE A 1 127 ? 21.652 -17.618 -9.661 1.00 98.00 127 ILE A C 1
ATOM 994 O O . ILE A 1 127 ? 22.089 -18.494 -10.409 1.00 98.00 127 ILE A O 1
ATOM 998 N N . LEU A 1 128 ? 21.712 -17.710 -8.328 1.00 97.75 128 LEU A N 1
ATOM 999 C CA . LEU A 1 128 ? 22.320 -18.844 -7.626 1.00 97.75 128 LEU A CA 1
ATOM 1000 C C . LEU A 1 128 ? 21.638 -20.183 -7.922 1.00 97.75 128 LEU A C 1
ATOM 1002 O O . LEU A 1 128 ? 22.297 -21.209 -7.813 1.00 97.75 128 LEU A O 1
ATOM 1006 N N . LEU A 1 129 ? 20.357 -20.192 -8.295 1.00 97.75 129 LEU A N 1
ATOM 1007 C CA . LEU A 1 129 ? 19.635 -21.406 -8.686 1.00 97.75 129 LEU A CA 1
ATOM 1008 C C . LEU A 1 129 ? 19.729 -21.680 -10.194 1.00 97.75 129 LEU A C 1
ATOM 1010 O O . LEU A 1 129 ? 19.973 -22.815 -10.602 1.00 97.75 129 LEU A O 1
ATOM 1014 N N . PHE A 1 130 ? 19.567 -20.652 -11.029 1.00 97.94 130 PHE A N 1
ATOM 1015 C CA . PHE A 1 130 ? 19.559 -20.792 -12.486 1.00 97.94 130 PHE A CA 1
ATOM 1016 C C . PHE A 1 130 ? 20.930 -21.170 -13.045 1.00 97.94 130 PHE A C 1
ATOM 1018 O O . PHE A 1 130 ? 21.008 -22.059 -13.887 1.00 97.94 130 PHE A O 1
ATOM 1025 N N . VAL A 1 131 ? 22.012 -20.536 -12.582 1.00 97.81 131 VAL A N 1
ATOM 1026 C CA . VAL A 1 131 ? 23.365 -20.806 -13.095 1.00 97.81 131 VAL A CA 1
ATOM 1027 C C . VAL A 1 131 ? 23.765 -22.279 -12.928 1.00 97.81 131 VAL A C 1
ATOM 1029 O O . VAL A 1 131 ? 24.074 -22.908 -13.941 1.00 97.81 131 VAL A O 1
ATOM 1032 N N . PRO A 1 132 ? 23.729 -22.886 -11.724 1.00 96.81 132 PRO A N 1
ATOM 1033 C CA . PRO A 1 132 ? 24.059 -24.302 -11.585 1.00 96.81 132 PRO A CA 1
ATOM 1034 C C . PRO A 1 132 ? 23.047 -25.206 -12.291 1.00 96.81 132 PRO A C 1
ATOM 1036 O O . PRO A 1 132 ? 23.452 -26.218 -12.853 1.00 96.81 132 PRO A O 1
ATOM 1039 N N . GLY A 1 133 ? 21.761 -24.834 -12.326 1.00 97.38 133 GLY A N 1
ATOM 1040 C CA . GLY A 1 133 ? 20.743 -25.582 -13.068 1.00 97.38 133 GLY A CA 1
ATOM 1041 C C . GLY A 1 133 ? 21.055 -25.683 -14.564 1.00 97.38 133 GLY A C 1
ATOM 1042 O O . GLY A 1 133 ? 20.930 -26.757 -15.147 1.00 97.38 133 GLY A O 1
ATOM 1043 N N . ILE A 1 134 ? 21.530 -24.594 -15.175 1.00 97.69 134 ILE A N 1
ATOM 1044 C CA . ILE A 1 134 ? 21.957 -24.581 -16.580 1.00 97.69 134 ILE A CA 1
ATOM 1045 C C . ILE A 1 134 ? 23.228 -25.418 -16.762 1.00 97.69 134 ILE A C 1
ATOM 1047 O O . ILE A 1 134 ? 23.290 -26.220 -17.691 1.00 97.69 134 ILE A O 1
ATOM 1051 N N . ILE A 1 135 ? 24.218 -25.286 -15.872 1.00 97.62 135 ILE A N 1
ATOM 1052 C CA . ILE A 1 135 ? 25.470 -26.056 -15.956 1.00 97.62 135 ILE A CA 1
ATOM 1053 C C . ILE A 1 135 ? 25.184 -27.566 -15.892 1.00 97.62 135 ILE A C 1
ATOM 1055 O O . ILE A 1 135 ? 25.614 -28.297 -16.779 1.00 97.62 135 ILE A O 1
ATOM 1059 N N . LEU A 1 136 ? 24.399 -28.022 -14.912 1.00 97.38 136 LEU A N 1
ATOM 1060 C CA . LEU A 1 136 ? 24.018 -29.435 -14.755 1.00 97.38 136 LEU A CA 1
ATOM 1061 C C . LEU A 1 136 ? 23.121 -29.967 -15.882 1.00 97.38 136 LEU A C 1
ATOM 1063 O O . LEU A 1 136 ? 22.956 -31.172 -16.007 1.00 97.38 136 LEU A O 1
ATOM 1067 N N . SER A 1 137 ? 22.491 -29.092 -16.670 1.00 97.62 137 SER A N 1
ATOM 1068 C CA . SER A 1 137 ? 21.688 -29.525 -17.821 1.00 97.62 137 SER A CA 1
ATOM 1069 C C . SER A 1 137 ? 22.529 -29.821 -19.066 1.00 97.62 137 SER A C 1
ATOM 1071 O O . SER A 1 137 ? 22.056 -30.506 -19.971 1.00 97.62 137 SER A O 1
ATOM 1073 N N . ILE A 1 138 ? 23.749 -29.278 -19.130 1.00 96.88 138 ILE A N 1
ATOM 1074 C CA . ILE A 1 138 ? 24.649 -29.402 -20.283 1.00 96.88 138 ILE A CA 1
ATOM 1075 C C . ILE A 1 138 ? 25.658 -30.538 -20.077 1.00 96.88 138 ILE A C 1
ATOM 1077 O O . ILE A 1 138 ? 25.978 -31.234 -21.041 1.00 96.88 138 ILE A O 1
ATOM 1081 N N . PHE A 1 139 ? 26.177 -30.680 -18.854 1.00 92.44 139 PHE A N 1
ATOM 1082 C CA . PHE A 1 139 ? 27.165 -31.693 -18.466 1.00 92.44 139 PHE A CA 1
ATOM 1083 C C . PHE A 1 139 ? 26.498 -32.924 -17.857 1.00 92.44 139 PHE A C 1
ATOM 1085 O O . PHE A 1 139 ? 26.928 -34.043 -18.213 1.00 92.44 139 PHE A O 1
#

Sequence (139 aa):
MNSSDVNPPPIPLSNQPKLPSPSALLKETWENYSRNWKTYIGIVLVPLILTLLTSFLLKRGTIVILIVLAILIFLLDYFAIFALLIAISESGASPSVSRSYQKALSLFFPFAWMNFIASFTIFGGAILLFVPGIILSIF

Foldseek 3Di:
DDPPPPPDPPDPPVPPPDPDDPVVVVVLLVVLCVQQVVLLCVLVVVLVVLVVVVVVVVVPDDPVVNVVSVVVSVVSVVLSVQLNVVSSVPSPDNDHNVNSSVVSVVCVVVVVVVVVVVVVVVVVVCCVVVVVVVVVVVD